Protein AF-A0A529KQ36-F1 (afdb_monomer_lite)

Structure (mmCIF, N/CA/C/O backbone):
data_AF-A0A529KQ36-F1
#
_entry.id   AF-A0A529KQ36-F1
#
loop_
_atom_site.group_PDB
_atom_site.id
_atom_site.type_symbol
_atom_site.label_atom_id
_atom_site.label_alt_id
_atom_site.label_comp_id
_atom_site.label_asym_id
_atom_site.label_entity_id
_atom_site.label_seq_id
_atom_site.pdbx_PDB_ins_code
_atom_site.Cartn_x
_atom_site.Cartn_y
_atom_site.Cartn_z
_atom_site.occupancy
_atom_site.B_iso_or_equiv
_atom_site.auth_seq_id
_atom_site.auth_comp_id
_atom_site.auth_asym_id
_atom_site.auth_atom_id
_atom_site.pdbx_PDB_model_num
ATOM 1 N N . MET A 1 1 ? 6.352 0.566 21.566 1.00 47.75 1 MET A N 1
ATOM 2 C CA . MET A 1 1 ? 6.975 0.172 20.279 1.00 47.75 1 MET A CA 1
ATOM 3 C C . MET A 1 1 ? 5.970 0.429 19.154 1.00 47.75 1 MET A C 1
ATOM 5 O O . MET A 1 1 ? 4.801 0.601 19.476 1.00 47.75 1 MET A O 1
ATOM 9 N N . PRO A 1 2 ? 6.368 0.537 17.871 1.00 70.50 2 PRO A N 1
ATOM 10 C CA . PRO A 1 2 ? 5.400 0.637 16.775 1.00 70.50 2 PRO A CA 1
ATOM 11 C C . PRO A 1 2 ? 4.485 -0.598 16.742 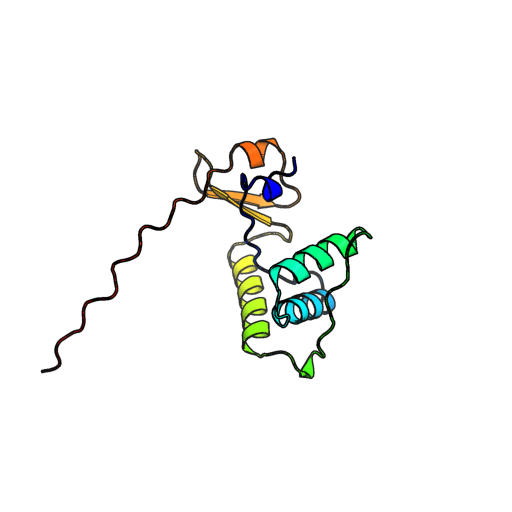1.00 70.50 2 PRO A C 1
ATOM 13 O O . PRO A 1 2 ? 5.006 -1.708 16.723 1.00 70.50 2 PRO A O 1
ATOM 16 N N . ARG A 1 3 ? 3.160 -0.403 16.680 1.00 72.56 3 ARG A N 1
ATOM 17 C CA . ARG A 1 3 ? 2.120 -1.456 16.797 1.00 72.56 3 ARG A CA 1
ATOM 18 C C . ARG A 1 3 ? 2.182 -2.573 15.735 1.00 72.56 3 ARG A C 1
ATOM 20 O O . ARG A 1 3 ? 1.638 -3.653 15.906 1.00 72.56 3 ARG A O 1
ATOM 27 N N . ILE A 1 4 ? 2.861 -2.320 14.616 1.00 77.56 4 ILE A N 1
ATOM 28 C CA . ILE A 1 4 ? 3.128 -3.344 13.590 1.00 77.56 4 ILE A CA 1
ATOM 29 C C . ILE A 1 4 ? 4.259 -4.285 14.042 1.00 77.56 4 ILE A C 1
ATOM 31 O O . ILE A 1 4 ? 4.249 -5.464 13.725 1.00 77.56 4 ILE A O 1
ATOM 35 N N . LYS A 1 5 ? 5.250 -3.784 14.798 1.00 79.12 5 LYS A N 1
ATOM 36 C CA . LYS A 1 5 ? 6.424 -4.574 15.217 1.00 79.12 5 LYS A CA 1
ATOM 37 C C . LYS A 1 5 ? 6.128 -5.541 16.362 1.00 79.12 5 LYS A C 1
ATOM 39 O O . LYS A 1 5 ? 6.861 -6.509 16.520 1.00 79.12 5 LYS A O 1
ATOM 44 N N . ASP A 1 6 ? 5.114 -5.255 17.173 1.00 80.69 6 ASP A N 1
ATOM 45 C CA . ASP A 1 6 ? 4.670 -6.126 18.268 1.00 80.69 6 ASP A CA 1
ATOM 46 C C . ASP A 1 6 ? 3.458 -6.993 17.883 1.00 80.69 6 ASP A C 1
ATOM 48 O O . ASP A 1 6 ? 2.864 -7.632 18.747 1.00 80.69 6 ASP A O 1
ATOM 52 N N . ASN A 1 7 ? 3.113 -7.039 16.587 1.00 78.44 7 ASN A N 1
ATOM 53 C CA . ASN A 1 7 ? 1.978 -7.776 16.025 1.00 78.44 7 ASN A CA 1
ATOM 54 C C . ASN A 1 7 ? 0.611 -7.413 16.633 1.00 78.44 7 ASN A C 1
ATOM 56 O O . ASN A 1 7 ? -0.346 -8.170 16.479 1.00 78.44 7 ASN A O 1
ATOM 60 N N . SER A 1 8 ? 0.479 -6.255 17.290 1.00 81.06 8 SER A N 1
ATOM 61 C CA . SER A 1 8 ? -0.829 -5.773 17.751 1.00 81.06 8 SER A CA 1
ATOM 62 C C . SER A 1 8 ? -1.718 -5.287 16.601 1.00 81.06 8 SER A C 1
ATOM 64 O O . SER A 1 8 ? -2.936 -5.216 16.760 1.00 81.06 8 SER A O 1
ATOM 66 N N . ILE A 1 9 ? -1.131 -4.983 15.436 1.00 82.81 9 ILE A N 1
ATOM 67 C CA . ILE A 1 9 ? -1.838 -4.639 14.199 1.00 82.81 9 ILE A CA 1
ATOM 68 C C . ILE A 1 9 ? -1.227 -5.396 13.016 1.00 82.81 9 ILE A C 1
ATOM 70 O O . ILE A 1 9 ? -0.024 -5.297 12.773 1.00 82.81 9 ILE A O 1
ATOM 74 N N . ASP A 1 10 ? -2.082 -6.064 12.239 1.00 85.81 10 ASP A N 1
ATOM 75 C CA . ASP A 1 10 ? -1.768 -6.559 10.893 1.00 85.81 10 ASP A CA 1
ATOM 76 C C . ASP A 1 10 ? -2.271 -5.550 9.846 1.00 85.81 10 ASP A C 1
ATOM 78 O O . ASP A 1 10 ? -3.434 -5.137 9.880 1.00 85.81 10 ASP A O 1
ATOM 82 N N . LEU A 1 11 ? -1.399 -5.126 8.927 1.00 87.38 11 LEU A N 1
ATOM 83 C CA . LEU A 1 11 ? -1.734 -4.168 7.872 1.00 87.38 11 LEU A CA 1
ATOM 84 C C . LEU A 1 11 ? -1.760 -4.871 6.518 1.00 87.38 11 LEU A C 1
ATOM 86 O O . LEU A 1 11 ? -0.720 -5.207 5.953 1.00 87.38 11 LEU A O 1
ATOM 90 N N . ARG A 1 12 ? -2.956 -4.991 5.945 1.00 91.12 12 ARG A N 1
ATOM 91 C CA . ARG A 1 12 ? -3.153 -5.510 4.589 1.00 91.12 12 ARG A CA 1
ATOM 92 C C . ARG A 1 12 ? -3.360 -4.365 3.619 1.00 91.12 12 ARG A C 1
ATOM 94 O O . ARG A 1 12 ? -4.277 -3.563 3.780 1.00 91.12 12 ARG A O 1
ATOM 101 N N . VAL A 1 13 ? -2.501 -4.288 2.608 1.00 93.00 13 VAL A N 1
ATOM 102 C CA . VAL A 1 13 ? -2.487 -3.167 1.667 1.00 93.00 13 VAL A CA 1
ATOM 103 C C . VAL A 1 13 ? -3.090 -3.583 0.333 1.00 93.00 13 VAL A C 1
ATOM 105 O O . VAL A 1 13 ? -2.652 -4.544 -0.293 1.00 93.00 13 VAL A O 1
ATOM 108 N N . ILE A 1 14 ? -4.065 -2.802 -0.128 1.00 93.31 14 ILE A N 1
ATOM 109 C CA . ILE A 1 14 ? -4.583 -2.859 -1.493 1.00 93.31 14 ILE A CA 1
ATOM 110 C C . ILE A 1 14 ? -4.010 -1.655 -2.237 1.00 93.31 14 ILE A C 1
ATOM 112 O O . ILE A 1 14 ? -4.326 -0.512 -1.914 1.00 93.31 14 ILE A O 1
ATOM 116 N N . LEU A 1 15 ? -3.157 -1.896 -3.234 1.00 95.88 15 LEU A N 1
ATOM 117 C CA . LEU A 1 15 ? -2.587 -0.811 -4.030 1.00 95.88 15 LEU A CA 1
ATOM 118 C C . LEU A 1 15 ? -3.648 -0.227 -4.970 1.00 95.88 15 LEU A C 1
ATOM 120 O O . LEU A 1 15 ? -4.168 -0.918 -5.850 1.00 95.88 15 LEU A O 1
ATOM 124 N N . THR A 1 16 ? -3.935 1.061 -4.793 1.00 95.88 16 THR A N 1
ATOM 125 C CA . THR A 1 16 ? -4.870 1.855 -5.604 1.00 95.88 16 THR A CA 1
ATOM 126 C C . THR A 1 16 ? -4.144 3.078 -6.179 1.00 95.88 16 THR A C 1
ATOM 128 O O . THR A 1 16 ? -4.255 4.180 -5.632 1.00 95.88 16 THR A O 1
ATOM 131 N N . PRO A 1 17 ? -3.354 2.914 -7.255 1.00 95.88 17 PRO A N 1
ATOM 132 C CA . PRO A 1 17 ? -2.532 3.987 -7.813 1.00 95.88 17 PRO A CA 1
ATOM 133 C C . PRO A 1 17 ? -3.383 5.013 -8.578 1.00 95.88 17 PRO A C 1
ATOM 135 O O . PRO A 1 17 ? -3.554 4.933 -9.791 1.00 95.88 17 PRO A O 1
ATOM 138 N N . ILE A 1 18 ? -3.951 5.976 -7.852 1.00 94.75 18 ILE A N 1
ATOM 139 C CA . ILE A 1 18 ? -4.887 6.977 -8.397 1.00 94.75 18 ILE A CA 1
ATOM 140 C C . ILE A 1 18 ? -4.274 8.364 -8.614 1.00 94.75 18 ILE A C 1
ATOM 142 O O . ILE A 1 18 ? -4.931 9.227 -9.188 1.00 94.75 18 ILE A O 1
ATOM 146 N N . LEU A 1 19 ? -3.047 8.590 -8.136 1.00 93.12 19 LEU A N 1
ATOM 147 C CA . LEU A 1 19 ? -2.444 9.926 -8.097 1.00 93.12 19 LEU A CA 1
ATOM 148 C C . LEU A 1 19 ? -1.833 10.351 -9.439 1.00 93.12 19 LEU A C 1
ATOM 150 O O . LEU A 1 19 ? -1.857 11.530 -9.774 1.00 93.12 19 LEU A O 1
ATOM 154 N N . SER A 1 20 ? -1.267 9.412 -10.199 1.00 95.12 20 SER A N 1
ATOM 155 C CA . SER A 1 20 ? -0.620 9.683 -11.488 1.00 95.12 20 SER A CA 1
ATOM 156 C C . SER A 1 20 ? -0.324 8.388 -12.252 1.00 95.12 20 SER A C 1
ATOM 158 O O . SER A 1 20 ? -0.379 7.297 -11.682 1.00 95.12 20 SER A O 1
ATOM 160 N N . ALA A 1 21 ? 0.058 8.505 -13.529 1.00 94.25 21 ALA A N 1
ATOM 161 C CA . ALA A 1 21 ? 0.589 7.379 -14.303 1.00 94.25 21 ALA A CA 1
ATOM 162 C C . ALA A 1 21 ? 1.864 6.799 -13.663 1.00 94.25 21 ALA A C 1
ATOM 164 O O . ALA A 1 21 ? 2.001 5.590 -13.534 1.00 94.25 21 ALA A O 1
ATOM 165 N N . GLN A 1 22 ? 2.743 7.658 -13.140 1.00 94.69 22 GLN A N 1
ATOM 166 C CA . GLN A 1 22 ? 3.939 7.211 -12.425 1.00 94.69 22 GLN A CA 1
ATOM 167 C C . GLN A 1 22 ? 3.596 6.390 -11.170 1.00 94.69 22 GLN A C 1
ATOM 169 O O . GLN A 1 22 ? 4.285 5.421 -10.864 1.00 94.69 22 GLN A O 1
ATOM 174 N N . ALA A 1 23 ? 2.529 6.741 -10.442 1.00 95.44 23 ALA A N 1
ATOM 175 C CA . ALA A 1 23 ? 2.079 5.946 -9.301 1.00 95.44 23 ALA A CA 1
ATOM 176 C C . ALA A 1 23 ? 1.625 4.541 -9.733 1.00 95.44 23 ALA A C 1
ATOM 178 O O . ALA A 1 23 ? 1.837 3.580 -8.994 1.00 95.44 23 ALA A O 1
ATOM 179 N N . PHE A 1 24 ? 1.033 4.418 -10.926 1.00 97.19 24 PHE A N 1
ATOM 180 C CA . PHE A 1 24 ? 0.682 3.126 -11.510 1.00 97.19 24 PHE A CA 1
ATOM 181 C C . PHE A 1 24 ? 1.931 2.308 -11.835 1.00 97.19 24 PHE A C 1
ATOM 183 O O . PHE A 1 24 ? 2.008 1.161 -11.407 1.00 97.19 24 PHE A O 1
ATOM 190 N N . ASP A 1 25 ? 2.929 2.904 -12.488 1.00 97.19 25 ASP A N 1
ATOM 191 C CA . ASP A 1 25 ? 4.177 2.212 -12.835 1.00 97.19 25 ASP A CA 1
ATOM 192 C C . ASP A 1 25 ? 4.953 1.759 -11.594 1.00 97.19 25 ASP A C 1
ATOM 194 O O . ASP A 1 25 ? 5.492 0.653 -11.568 1.00 97.19 25 ASP A O 1
ATOM 198 N N . ILE A 1 26 ? 4.976 2.577 -10.536 1.00 97.25 26 ILE A N 1
ATOM 199 C CA . ILE A 1 26 ? 5.572 2.204 -9.245 1.00 97.25 26 ILE A CA 1
ATOM 200 C C . ILE A 1 26 ? 4.802 1.033 -8.630 1.00 97.25 26 ILE A C 1
ATOM 202 O O . ILE A 1 26 ? 5.415 0.038 -8.252 1.00 97.25 26 ILE A O 1
ATOM 206 N N . ALA A 1 27 ? 3.471 1.119 -8.543 1.00 97.75 27 ALA A N 1
ATOM 207 C CA . ALA A 1 27 ? 2.654 0.047 -7.980 1.00 97.75 27 ALA A CA 1
ATOM 208 C C . ALA A 1 27 ? 2.809 -1.259 -8.772 1.00 97.75 27 ALA A C 1
ATOM 210 O O . ALA A 1 27 ? 2.978 -2.319 -8.175 1.00 97.75 27 ALA A O 1
ATOM 211 N N . ALA A 1 28 ? 2.808 -1.185 -10.103 1.00 97.94 28 ALA A N 1
ATOM 212 C CA . ALA A 1 28 ? 3.059 -2.328 -10.966 1.00 97.94 28 ALA A CA 1
ATOM 213 C C . ALA A 1 28 ? 4.460 -2.891 -10.722 1.00 97.94 28 ALA A C 1
ATOM 215 O O . ALA A 1 28 ? 4.583 -4.088 -10.489 1.00 97.94 28 ALA A O 1
ATOM 216 N N . SER A 1 29 ? 5.494 -2.050 -10.678 1.00 98.06 29 SER A N 1
ATOM 217 C CA . SER A 1 29 ? 6.867 -2.498 -10.429 1.00 98.06 29 SER A CA 1
ATOM 218 C C . SER A 1 29 ? 7.015 -3.204 -9.077 1.00 98.06 29 SER A C 1
ATOM 220 O O . SER A 1 29 ? 7.633 -4.263 -9.024 1.00 98.06 29 SER A O 1
ATOM 222 N N . ILE A 1 30 ? 6.392 -2.697 -8.003 1.00 98.25 30 ILE A N 1
ATOM 223 C CA . ILE A 1 30 ? 6.370 -3.365 -6.685 1.00 98.25 30 ILE A CA 1
ATOM 224 C C . ILE A 1 30 ? 5.766 -4.769 -6.791 1.00 98.25 30 ILE A C 1
ATOM 226 O O . ILE A 1 30 ? 6.323 -5.719 -6.251 1.00 98.25 30 ILE A O 1
ATOM 230 N N . MET A 1 31 ? 4.648 -4.910 -7.508 1.00 97.75 31 MET A N 1
ATOM 231 C CA . MET A 1 31 ? 3.944 -6.188 -7.667 1.00 97.75 31 MET A CA 1
ATOM 232 C C . MET A 1 31 ? 4.700 -7.219 -8.523 1.00 97.75 31 MET A C 1
ATOM 234 O O . MET A 1 31 ? 4.279 -8.371 -8.568 1.00 97.75 31 MET A O 1
ATOM 238 N N . HIS A 1 32 ? 5.785 -6.821 -9.193 1.00 97.25 32 HIS A N 1
ATOM 239 C CA . HIS A 1 32 ? 6.676 -7.712 -9.948 1.00 97.25 32 HIS A CA 1
ATOM 240 C C . HIS A 1 32 ? 7.929 -8.127 -9.165 1.00 97.25 32 HIS A C 1
ATOM 242 O O . HIS A 1 32 ? 8.756 -8.856 -9.704 1.00 97.25 32 HIS A O 1
ATOM 248 N N . GLN A 1 33 ? 8.108 -7.651 -7.931 1.00 97.31 33 GLN A N 1
ATOM 249 C CA . GLN A 1 33 ? 9.247 -8.053 -7.107 1.00 97.31 33 GLN A CA 1
ATOM 250 C C . GLN A 1 33 ? 8.971 -9.383 -6.402 1.00 97.31 33 GLN A C 1
ATOM 252 O O . GLN A 1 33 ? 7.831 -9.668 -6.042 1.00 97.31 33 GLN A O 1
ATOM 257 N N . ASP A 1 34 ? 10.025 -10.155 -6.132 1.00 96.06 34 ASP A N 1
ATOM 258 C CA . ASP A 1 34 ? 9.914 -11.409 -5.373 1.00 96.06 34 ASP A CA 1
ATOM 259 C C . ASP A 1 34 ? 9.456 -11.161 -3.923 1.00 96.06 34 ASP A C 1
ATOM 261 O O . ASP A 1 34 ? 8.622 -11.889 -3.386 1.00 96.06 34 ASP A O 1
ATOM 265 N N . ASP A 1 35 ? 9.965 -10.093 -3.299 1.00 96.44 35 ASP A N 1
ATOM 266 C CA . ASP A 1 35 ? 9.587 -9.656 -1.951 1.00 96.44 35 ASP A CA 1
ATOM 267 C C . ASP A 1 35 ? 8.747 -8.369 -2.013 1.00 96.44 35 ASP A C 1
ATOM 269 O O . ASP A 1 35 ? 9.223 -7.246 -1.794 1.00 96.44 35 ASP A O 1
ATOM 273 N N . ILE A 1 36 ? 7.469 -8.544 -2.359 1.00 95.75 36 ILE A N 1
ATOM 274 C CA . ILE A 1 36 ? 6.478 -7.462 -2.461 1.00 95.75 36 ILE A CA 1
ATOM 275 C C . ILE A 1 36 ? 6.331 -6.697 -1.129 1.00 95.75 36 ILE A C 1
ATOM 277 O O . ILE A 1 36 ? 6.402 -5.462 -1.165 1.00 95.75 36 ILE A O 1
ATOM 281 N N . PRO A 1 37 ? 6.146 -7.350 0.044 1.00 93.31 37 PRO A N 1
ATOM 282 C CA . PRO A 1 37 ? 5.960 -6.635 1.309 1.00 93.31 37 PRO A CA 1
ATOM 283 C C . PRO A 1 37 ? 7.149 -5.746 1.679 1.00 93.31 37 PRO A C 1
ATOM 285 O O . PRO A 1 37 ? 6.955 -4.572 2.012 1.00 93.31 37 PRO A O 1
ATOM 288 N N . THR A 1 38 ? 8.379 -6.262 1.578 1.00 94.44 38 THR A N 1
ATOM 289 C CA . THR A 1 38 ? 9.578 -5.473 1.889 1.00 94.44 38 THR A CA 1
ATOM 290 C C . THR A 1 38 ? 9.759 -4.337 0.889 1.00 94.44 38 THR A C 1
ATOM 292 O O . THR A 1 38 ? 10.031 -3.207 1.295 1.00 94.44 38 THR A O 1
ATOM 295 N N . THR A 1 39 ? 9.538 -4.587 -0.406 1.00 97.06 39 THR A N 1
ATOM 296 C CA . THR A 1 39 ? 9.636 -3.544 -1.441 1.00 97.06 39 THR A CA 1
ATOM 297 C C . THR A 1 39 ? 8.640 -2.413 -1.191 1.00 97.06 39 THR A C 1
ATOM 299 O O . THR A 1 39 ? 9.006 -1.239 -1.258 1.00 97.06 39 THR A O 1
ATOM 302 N N . LEU A 1 40 ? 7.386 -2.737 -0.866 1.00 95.62 40 LEU A N 1
ATOM 303 C CA . LEU A 1 40 ? 6.365 -1.741 -0.550 1.00 95.62 40 LEU A CA 1
ATOM 304 C C . LEU A 1 40 ? 6.752 -0.894 0.669 1.00 95.62 40 LEU A C 1
ATOM 306 O O . LEU A 1 40 ? 6.594 0.332 0.654 1.00 95.62 40 LEU A O 1
ATOM 310 N N . LEU A 1 41 ? 7.261 -1.534 1.723 1.00 93.19 41 LEU A N 1
ATOM 311 C CA . LEU A 1 41 ? 7.698 -0.848 2.934 1.00 93.19 41 LEU A CA 1
ATOM 312 C C . LEU A 1 41 ? 8.866 0.105 2.646 1.00 93.19 41 LEU A C 1
ATOM 314 O O . LEU A 1 41 ? 8.844 1.256 3.088 1.00 93.19 41 LEU A O 1
ATOM 318 N N . GLU A 1 42 ? 9.857 -0.348 1.881 1.00 96.06 42 GLU A N 1
ATOM 319 C CA . GLU A 1 42 ? 11.020 0.458 1.506 1.00 96.06 42 GLU A CA 1
ATOM 320 C C . GLU A 1 42 ? 10.645 1.628 0.592 1.00 96.06 42 GLU A C 1
ATOM 322 O O . GLU A 1 42 ? 11.046 2.758 0.873 1.00 96.06 42 GLU A O 1
ATOM 327 N N . GLN A 1 43 ? 9.784 1.411 -0.407 1.00 95.94 43 GLN A N 1
ATOM 328 C CA . GLN A 1 43 ? 9.237 2.488 -1.239 1.00 95.94 43 GLN A CA 1
ATOM 329 C C . GLN A 1 43 ? 8.457 3.509 -0.400 1.00 95.94 43 GLN A C 1
ATOM 331 O O . GLN A 1 43 ? 8.545 4.714 -0.629 1.00 95.94 43 GLN A O 1
ATOM 336 N N . SER A 1 44 ? 7.686 3.059 0.592 1.00 92.19 44 SER A N 1
ATOM 337 C CA . SER A 1 44 ? 6.945 3.974 1.470 1.00 92.19 44 SER A CA 1
ATOM 338 C C . SER A 1 44 ? 7.899 4.827 2.315 1.00 92.19 44 SER A C 1
ATOM 340 O O . SER A 1 44 ? 7.698 6.031 2.469 1.00 92.19 44 SER A O 1
ATOM 342 N N . ARG A 1 45 ? 8.987 4.227 2.814 1.00 93.81 45 ARG A N 1
ATOM 343 C CA . ARG A 1 45 ? 10.050 4.932 3.548 1.00 93.81 45 ARG A CA 1
ATOM 344 C C . ARG A 1 45 ? 10.885 5.849 2.657 1.00 93.81 45 ARG A C 1
ATOM 346 O O . ARG A 1 45 ? 11.387 6.866 3.137 1.00 93.81 45 ARG A O 1
ATOM 353 N N . SER A 1 46 ? 11.052 5.523 1.375 1.00 94.94 46 SER A N 1
ATOM 354 C CA . SER A 1 46 ? 11.829 6.349 0.446 1.00 94.94 46 SER A CA 1
ATOM 355 C C . SER A 1 46 ? 11.171 7.705 0.203 1.00 94.94 46 SER A C 1
ATOM 357 O O . SER A 1 46 ? 11.874 8.697 0.047 1.00 94.94 46 SER A O 1
ATOM 359 N N . ILE A 1 47 ? 9.835 7.775 0.241 1.00 88.25 47 ILE A N 1
ATOM 360 C CA . ILE A 1 47 ? 9.072 9.031 0.117 1.00 88.25 47 ILE A CA 1
ATOM 361 C C . ILE A 1 47 ? 9.422 10.016 1.246 1.00 88.25 47 ILE A C 1
ATOM 363 O O . ILE A 1 47 ? 9.428 11.223 1.025 1.00 88.25 47 ILE A O 1
ATOM 367 N N . ILE A 1 48 ? 9.769 9.507 2.434 1.00 89.31 48 ILE A N 1
ATOM 368 C CA . ILE A 1 48 ? 10.206 10.307 3.591 1.00 89.31 48 ILE A CA 1
ATOM 369 C C . ILE A 1 48 ? 11.737 10.315 3.773 1.00 89.31 48 ILE A C 1
ATOM 371 O O . ILE A 1 48 ? 12.231 10.667 4.840 1.00 89.31 48 ILE A O 1
ATOM 375 N N . GLY A 1 49 ? 12.495 9.899 2.752 1.00 91.50 49 GLY A N 1
ATOM 376 C CA . GLY A 1 49 ? 13.957 10.005 2.708 1.00 91.50 49 GLY A CA 1
ATOM 377 C C . GLY A 1 49 ? 14.751 8.948 3.486 1.00 91.50 49 GLY A C 1
ATOM 378 O O . GLY A 1 49 ? 15.948 9.133 3.676 1.00 91.50 49 GLY A O 1
ATOM 379 N N . SER A 1 50 ? 14.131 7.851 3.941 1.00 90.44 50 SER A N 1
ATOM 380 C CA . SER A 1 50 ? 14.805 6.829 4.777 1.00 90.44 50 SER A CA 1
ATOM 381 C C . SER A 1 50 ? 14.846 5.411 4.194 1.00 90.44 50 SER A C 1
ATOM 383 O O . SER A 1 50 ? 15.518 4.551 4.756 1.00 90.44 50 SER A O 1
ATOM 385 N N . GLY A 1 51 ? 14.145 5.156 3.087 1.00 92.25 51 GLY A N 1
ATOM 386 C CA . GLY A 1 51 ? 14.094 3.848 2.421 1.00 92.25 51 GLY A CA 1
ATOM 387 C C . GLY A 1 51 ? 14.572 3.887 0.976 1.00 92.25 51 GLY A C 1
ATOM 388 O O . GLY A 1 51 ? 15.062 4.911 0.493 1.00 92.25 51 GLY A O 1
ATOM 389 N N . LYS A 1 52 ? 14.398 2.772 0.265 1.00 95.38 52 LYS A N 1
ATOM 390 C CA . LYS A 1 52 ? 14.789 2.635 -1.146 1.00 95.38 52 LYS A CA 1
ATOM 391 C C . LYS A 1 52 ? 13.582 2.715 -2.084 1.00 95.38 52 LYS A C 1
ATOM 393 O O . LYS A 1 52 ? 12.598 2.020 -1.840 1.00 95.38 52 LYS A O 1
ATOM 398 N N . PRO A 1 53 ? 13.654 3.505 -3.172 1.00 95.12 53 PRO A N 1
ATOM 399 C CA . PRO A 1 53 ? 12.642 3.448 -4.215 1.00 95.12 53 PRO A CA 1
ATOM 400 C C . PRO A 1 53 ? 12.512 2.029 -4.779 1.00 95.12 53 PRO A C 1
ATOM 402 O O . PRO A 1 53 ? 13.510 1.314 -4.893 1.00 95.12 53 PRO A O 1
ATOM 405 N N . ALA A 1 54 ? 11.297 1.642 -5.157 1.00 94.38 54 ALA A N 1
ATOM 406 C CA . ALA A 1 54 ? 11.018 0.357 -5.774 1.00 94.38 54 ALA A CA 1
ATOM 407 C C . ALA A 1 54 ? 11.876 0.176 -7.042 1.00 94.38 54 ALA A C 1
ATOM 409 O O . ALA A 1 54 ? 11.997 1.123 -7.834 1.00 94.38 54 ALA A O 1
ATOM 410 N N . PRO A 1 55 ? 12.456 -1.020 -7.264 1.00 96.00 55 PRO A N 1
ATOM 411 C CA . PRO A 1 55 ? 13.118 -1.340 -8.521 1.00 96.00 55 PRO A CA 1
ATOM 412 C C . PRO A 1 55 ? 12.163 -1.099 -9.686 1.00 96.00 55 PRO A C 1
ATOM 414 O O . PRO A 1 55 ? 11.002 -1.495 -9.627 1.00 96.00 55 PRO A O 1
ATOM 417 N N . LYS A 1 56 ? 12.633 -0.418 -10.731 1.00 94.44 56 LYS A N 1
ATOM 418 C CA . LYS A 1 56 ? 11.799 -0.114 -11.896 1.00 94.44 56 LYS A CA 1
ATOM 419 C C . LYS A 1 56 ? 11.710 -1.332 -12.802 1.00 94.44 56 LYS A C 1
ATOM 421 O O . LYS A 1 56 ? 12.740 -1.885 -13.180 1.00 94.44 56 LYS A O 1
ATOM 426 N N . VAL A 1 57 ? 10.493 -1.677 -13.198 1.00 96.50 57 VAL A N 1
ATOM 427 C CA . VAL A 1 57 ? 10.226 -2.600 -14.302 1.00 96.50 57 VAL A CA 1
ATOM 428 C C . VAL A 1 57 ? 9.776 -1.767 -15.502 1.00 96.50 57 VAL A C 1
ATOM 430 O O . VAL A 1 57 ? 9.052 -0.783 -15.336 1.00 96.50 57 VAL A O 1
ATOM 433 N N . ASP A 1 58 ? 10.257 -2.103 -16.698 1.00 96.12 58 ASP A N 1
ATOM 434 C CA . ASP A 1 58 ? 9.837 -1.417 -17.923 1.00 96.12 58 ASP A CA 1
ATOM 435 C C . ASP A 1 58 ? 8.333 -1.674 -18.139 1.00 96.12 58 ASP A C 1
ATOM 437 O O . ASP A 1 58 ? 7.916 -2.835 -18.109 1.00 96.12 58 ASP A O 1
ATOM 441 N N . PRO A 1 59 ? 7.497 -0.640 -18.353 1.00 95.12 59 PRO A N 1
ATOM 442 C CA . PRO A 1 59 ? 6.061 -0.824 -18.547 1.00 95.12 59 PRO A CA 1
ATOM 443 C C . PRO A 1 59 ? 5.682 -1.804 -19.661 1.00 95.12 59 PRO A C 1
ATOM 445 O O . PRO A 1 59 ? 4.607 -2.403 -19.602 1.00 95.12 59 PRO A O 1
ATOM 448 N N . LYS A 1 60 ? 6.549 -2.001 -20.665 1.00 96.62 60 LYS A N 1
ATOM 449 C CA . LYS A 1 60 ? 6.326 -2.993 -21.731 1.00 96.62 60 LYS A CA 1
ATOM 450 C C . LYS A 1 60 ? 6.363 -4.443 -21.224 1.00 96.62 60 LYS A C 1
ATOM 452 O O . LYS A 1 60 ? 5.791 -5.318 -21.866 1.00 96.62 60 LYS A O 1
ATOM 457 N N . ASP A 1 61 ? 7.021 -4.674 -20.089 1.00 97.44 61 ASP A N 1
ATOM 458 C CA . ASP A 1 61 ? 7.256 -5.987 -19.487 1.00 97.44 61 ASP A CA 1
ATOM 459 C C . ASP A 1 61 ? 6.271 -6.281 -18.338 1.00 97.44 61 ASP A C 1
ATOM 461 O O . ASP A 1 61 ? 6.385 -7.302 -17.660 1.00 97.44 61 ASP A O 1
ATOM 465 N N . PHE A 1 62 ? 5.283 -5.409 -18.099 1.00 97.81 62 PHE A N 1
ATOM 466 C CA . PHE A 1 62 ? 4.273 -5.644 -17.069 1.00 97.81 62 PHE A CA 1
ATOM 467 C C . PHE A 1 62 ? 3.356 -6.827 -17.415 1.00 97.81 62 PHE A C 1
ATOM 469 O O . PHE A 1 62 ? 2.687 -6.846 -18.451 1.00 97.81 62 PHE A O 1
ATOM 476 N N . ASP A 1 63 ? 3.213 -7.769 -16.479 1.00 97.69 63 ASP A N 1
ATOM 477 C CA . ASP A 1 63 ? 2.204 -8.824 -16.532 1.00 97.69 63 ASP A CA 1
ATOM 478 C C . ASP A 1 63 ? 0.800 -8.195 -16.548 1.00 97.69 63 ASP A C 1
ATOM 480 O O . ASP A 1 63 ? 0.395 -7.414 -15.672 1.00 97.69 63 ASP A O 1
ATOM 484 N N . LYS A 1 64 ? 0.009 -8.578 -17.553 1.00 97.31 64 LYS A N 1
ATOM 485 C CA . LYS A 1 64 ? -1.373 -8.129 -17.722 1.00 97.31 64 LYS A CA 1
ATOM 486 C C . LYS A 1 64 ? -2.243 -8.414 -16.490 1.00 97.31 64 LYS A C 1
ATOM 488 O O . LYS A 1 64 ? -3.128 -7.630 -16.160 1.00 97.31 64 LYS A O 1
ATOM 493 N N . ARG A 1 65 ? -2.004 -9.513 -15.773 1.00 97.56 65 ARG A N 1
ATOM 494 C CA . ARG A 1 65 ? -2.759 -9.874 -14.561 1.00 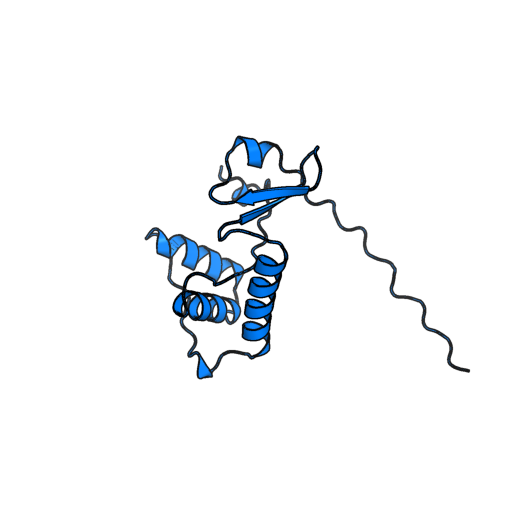97.56 65 ARG A CA 1
ATOM 495 C C . ARG A 1 65 ? -2.519 -8.880 -13.430 1.00 97.56 65 ARG A C 1
ATOM 497 O O . ARG A 1 65 ? -3.461 -8.571 -12.697 1.00 97.56 65 ARG A O 1
ATOM 504 N N . VAL A 1 66 ? -1.293 -8.366 -13.314 1.00 97.38 66 VAL A N 1
ATOM 505 C CA . VAL A 1 66 ? -0.929 -7.330 -12.339 1.00 97.38 66 VAL A CA 1
ATOM 506 C C . VAL A 1 66 ? -1.632 -6.024 -12.691 1.00 97.38 66 VAL A C 1
ATOM 508 O O . VAL A 1 66 ? -2.327 -5.454 -11.850 1.00 97.38 66 VAL A O 1
ATOM 511 N N . THR A 1 67 ? -1.523 -5.580 -13.943 1.00 97.44 67 THR A N 1
ATOM 512 C CA . THR A 1 67 ? -2.132 -4.318 -14.392 1.00 97.44 67 THR A CA 1
ATOM 513 C C . THR A 1 67 ? -3.662 -4.351 -14.313 1.00 97.44 67 THR A C 1
ATOM 515 O O . THR A 1 67 ? -4.273 -3.403 -13.812 1.00 97.44 67 THR A O 1
ATOM 518 N N . ASP A 1 68 ? -4.293 -5.468 -14.686 1.00 98.00 68 ASP A N 1
ATOM 519 C CA . ASP A 1 68 ? -5.730 -5.688 -14.500 1.00 98.00 68 ASP A CA 1
ATOM 520 C C . ASP A 1 68 ? -6.114 -5.710 -13.012 1.00 98.00 68 ASP A C 1
ATOM 522 O O . ASP A 1 68 ? -7.162 -5.183 -12.638 1.00 98.00 68 ASP A O 1
ATOM 526 N N . GLY A 1 69 ? -5.280 -6.294 -12.145 1.00 97.81 69 GLY A N 1
ATOM 527 C CA . GLY A 1 69 ? -5.476 -6.297 -10.693 1.00 97.81 69 GLY A CA 1
ATOM 528 C C . GLY A 1 69 ? -5.481 -4.892 -10.097 1.00 97.81 69 GLY A C 1
ATOM 529 O O . GLY A 1 69 ? -6.427 -4.519 -9.404 1.00 97.81 69 GLY A O 1
ATOM 530 N N . LEU A 1 70 ? -4.485 -4.076 -10.442 1.00 98.00 70 LEU A N 1
ATOM 531 C CA . LEU A 1 70 ? -4.413 -2.674 -10.021 1.00 98.00 70 LEU A CA 1
ATOM 532 C C . LEU A 1 70 ? -5.615 -1.872 -10.530 1.00 98.00 70 LEU A C 1
ATOM 534 O O . LEU A 1 70 ? -6.216 -1.100 -9.781 1.00 98.00 70 LEU A O 1
ATOM 538 N N . ARG A 1 71 ? -6.029 -2.100 -11.783 1.00 97.19 71 ARG A N 1
ATOM 539 C CA . ARG A 1 71 ? -7.238 -1.483 -12.338 1.00 97.19 71 ARG A CA 1
ATOM 540 C C . ARG A 1 71 ? -8.487 -1.886 -11.557 1.00 97.19 71 ARG A C 1
ATOM 542 O O . ARG A 1 71 ? -9.298 -1.017 -11.239 1.00 97.19 71 ARG A O 1
ATOM 549 N N . ARG A 1 72 ? -8.650 -3.173 -11.227 1.00 97.88 72 ARG A N 1
ATOM 550 C CA . ARG A 1 72 ? -9.778 -3.659 -10.414 1.00 97.88 72 ARG A CA 1
ATOM 551 C C . ARG A 1 72 ? -9.810 -2.992 -9.043 1.00 97.88 72 ARG A C 1
ATOM 553 O O . ARG A 1 72 ? -10.885 -2.575 -8.630 1.00 97.88 72 ARG A O 1
ATOM 560 N N . ASN A 1 73 ? -8.666 -2.813 -8.388 1.00 96.44 73 ASN A N 1
ATOM 561 C CA . ASN A 1 73 ? -8.597 -2.126 -7.095 1.00 96.44 73 ASN A CA 1
ATOM 562 C C . ASN A 1 73 ? -9.091 -0.675 -7.193 1.00 96.44 73 ASN A C 1
ATOM 564 O O . ASN A 1 73 ? -9.891 -0.232 -6.372 1.00 96.44 73 ASN A O 1
ATOM 568 N N . VAL A 1 74 ? -8.664 0.061 -8.227 1.00 95.94 74 VAL A N 1
ATOM 569 C CA . VAL A 1 74 ? -9.117 1.444 -8.464 1.00 95.94 74 VAL A CA 1
ATOM 570 C C . VAL A 1 74 ? -10.617 1.500 -8.757 1.00 95.94 74 VAL A C 1
ATOM 572 O O . VAL A 1 74 ? -11.315 2.371 -8.238 1.00 95.94 74 VAL A O 1
ATOM 575 N N . LEU A 1 75 ? -11.130 0.579 -9.576 1.00 96.31 75 LEU A N 1
ATOM 576 C CA . LEU A 1 75 ? -12.560 0.502 -9.876 1.00 96.31 75 LEU A CA 1
ATOM 577 C C . LEU A 1 75 ? -13.380 0.161 -8.631 1.00 96.31 75 LEU A C 1
ATOM 579 O O . LEU A 1 75 ? -14.396 0.804 -8.390 1.00 96.31 75 LEU A O 1
ATOM 583 N N . TRP A 1 76 ? -12.914 -0.790 -7.822 1.00 95.25 76 TRP A N 1
ATOM 584 C CA . TRP A 1 76 ? -13.535 -1.143 -6.551 1.00 95.25 76 TRP A CA 1
ATOM 585 C C . TRP A 1 76 ? -13.581 0.067 -5.610 1.00 95.25 76 TRP A C 1
ATOM 587 O O . TRP A 1 76 ? -14.647 0.398 -5.099 1.00 95.25 76 TRP A O 1
ATOM 597 N N . MET A 1 77 ? -12.469 0.792 -5.454 1.00 94.25 77 MET A N 1
ATOM 598 C CA . MET A 1 77 ? -12.399 1.995 -4.618 1.00 94.25 77 MET A CA 1
ATOM 599 C C . MET A 1 77 ? -13.432 3.048 -5.054 1.00 94.25 77 MET A C 1
ATOM 601 O O . MET A 1 77 ? -14.175 3.572 -4.226 1.00 94.25 77 MET A O 1
ATOM 605 N N . ARG A 1 78 ? -13.518 3.321 -6.364 1.00 92.69 78 ARG A N 1
ATOM 606 C CA . ARG A 1 78 ? -14.474 4.285 -6.937 1.00 92.69 78 ARG A CA 1
ATOM 607 C C . ARG A 1 78 ? -15.924 3.839 -6.767 1.00 92.69 78 ARG A C 1
ATOM 609 O O . ARG A 1 78 ? -16.760 4.651 -6.390 1.00 92.69 78 ARG A O 1
ATOM 616 N N . ALA A 1 79 ? -16.215 2.563 -7.018 1.00 95.69 79 ALA A N 1
ATOM 617 C CA . ALA A 1 79 ? -17.558 2.004 -6.874 1.00 95.69 79 ALA A CA 1
ATOM 618 C C . ALA A 1 79 ? -18.067 2.059 -5.423 1.00 95.69 79 ALA A C 1
ATOM 620 O O . ALA A 1 79 ? -19.268 2.162 -5.204 1.00 95.69 79 ALA A O 1
ATOM 621 N N . ASN A 1 80 ? -17.156 2.033 -4.446 1.00 92.88 80 ASN A N 1
ATOM 622 C CA . ASN A 1 80 ? -17.473 2.128 -3.020 1.00 92.88 80 ASN A CA 1
ATOM 623 C C . ASN A 1 80 ? -17.407 3.564 -2.469 1.00 92.88 80 ASN A C 1
ATOM 625 O O . ASN A 1 80 ? -17.496 3.757 -1.260 1.00 92.88 80 ASN A O 1
ATOM 629 N N . GLY A 1 81 ? -17.245 4.580 -3.325 1.00 91.25 81 GLY A N 1
ATOM 630 C CA . GLY A 1 81 ? -17.295 5.986 -2.914 1.00 91.25 81 GLY A CA 1
ATOM 631 C C . GLY A 1 81 ? -16.129 6.449 -2.034 1.00 91.25 81 GLY A C 1
ATOM 632 O O . GLY A 1 81 ? -16.244 7.484 -1.379 1.00 91.25 81 GLY A O 1
ATOM 633 N N . ALA A 1 82 ? -15.008 5.719 -2.000 1.00 91.19 82 ALA A N 1
ATOM 634 C CA . ALA A 1 82 ? -13.842 6.155 -1.239 1.00 91.19 82 ALA A CA 1
ATOM 635 C C . ALA A 1 82 ? -13.230 7.423 -1.886 1.00 91.19 82 ALA A C 1
ATOM 637 O O . ALA A 1 82 ? -12.934 7.418 -3.086 1.00 91.19 82 ALA A O 1
ATOM 638 N N . PRO A 1 83 ? -13.026 8.512 -1.118 1.00 89.81 83 PRO A N 1
ATOM 639 C CA . PRO A 1 83 ? -12.699 9.835 -1.653 1.00 89.81 83 PRO A CA 1
ATOM 640 C C . PRO A 1 83 ? -11.242 9.975 -2.118 1.00 89.81 83 PRO A C 1
ATOM 642 O O . PRO A 1 83 ? -10.919 10.911 -2.846 1.00 89.81 83 PRO A O 1
ATOM 645 N N . GLY A 1 84 ? -10.350 9.065 -1.719 1.00 92.81 84 GLY A N 1
ATOM 646 C CA . GLY A 1 84 ? -8.940 9.095 -2.096 1.00 92.81 84 GLY A CA 1
ATOM 647 C C . GLY A 1 84 ? -8.096 8.109 -1.294 1.00 92.81 84 GLY A C 1
ATOM 648 O O . GLY A 1 84 ? -8.630 7.220 -0.635 1.00 92.81 84 GLY A O 1
ATOM 649 N N . VAL A 1 85 ? -6.774 8.306 -1.317 1.00 93.44 85 VAL A N 1
ATOM 650 C CA . VAL A 1 85 ? -5.789 7.510 -0.563 1.00 93.44 85 VAL A CA 1
ATOM 651 C C . VAL A 1 85 ? -4.958 8.388 0.394 1.00 93.44 85 VAL A C 1
ATOM 653 O O . VAL A 1 85 ? -4.704 9.545 0.056 1.00 93.44 85 VAL A O 1
ATOM 656 N N . PRO A 1 86 ? -4.488 7.856 1.541 1.00 92.94 86 PRO A N 1
ATOM 657 C CA . PRO A 1 86 ? -4.844 6.548 2.086 1.00 92.94 86 PRO A CA 1
ATOM 658 C C . PRO A 1 86 ? -6.272 6.543 2.655 1.00 92.94 86 PRO A C 1
ATOM 660 O O . PRO A 1 86 ? -6.768 7.550 3.161 1.00 92.94 86 PRO A O 1
ATOM 663 N N . PHE A 1 87 ? -6.922 5.387 2.578 1.00 92.75 87 PHE A N 1
ATOM 664 C CA . PHE A 1 87 ? -8.136 5.080 3.326 1.00 92.75 87 PHE A CA 1
ATOM 665 C C . PHE A 1 87 ? -7.942 3.746 4.048 1.00 92.75 87 PHE A C 1
ATOM 667 O O . PHE A 1 87 ? -7.096 2.937 3.661 1.00 92.75 87 PHE A O 1
ATOM 674 N N . TYR A 1 88 ? -8.729 3.522 5.092 1.00 93.38 88 TYR A N 1
ATOM 675 C CA . TYR A 1 88 ? -8.611 2.373 5.975 1.00 93.38 88 TYR A CA 1
ATOM 676 C C . TYR A 1 88 ? -9.976 1.747 6.204 1.00 93.38 88 TYR A C 1
ATOM 678 O O . TYR A 1 88 ? -10.973 2.444 6.402 1.00 93.38 88 TYR A O 1
ATOM 686 N N . LEU A 1 89 ? -9.986 0.420 6.210 1.00 92.25 89 LEU A N 1
ATOM 687 C CA . LEU A 1 89 ? -11.123 -0.404 6.585 1.00 92.25 89 LEU A CA 1
ATOM 688 C C . LEU A 1 89 ? -10.692 -1.252 7.767 1.00 92.25 89 LEU A C 1
ATOM 690 O O . LEU A 1 89 ? -9.651 -1.904 7.713 1.00 92.25 89 LEU A O 1
ATOM 694 N N . TYR A 1 90 ? -11.478 -1.234 8.831 1.00 92.56 90 TYR A N 1
ATOM 695 C CA . TYR A 1 90 ? -11.201 -2.024 10.023 1.00 92.56 90 TYR A CA 1
ATOM 696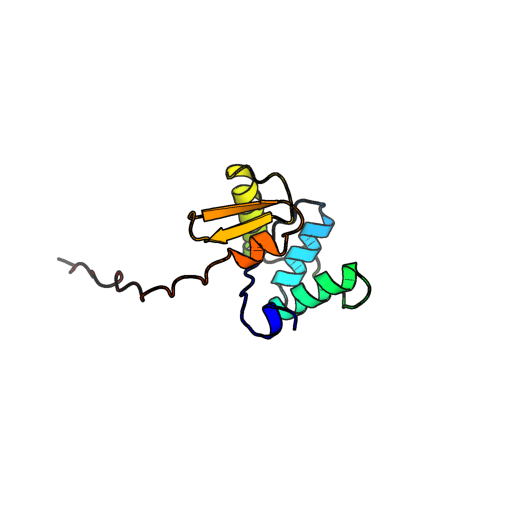 C C . TYR A 1 90 ? -12.509 -2.353 10.738 1.00 92.56 90 TYR A C 1
ATOM 698 O O . TYR A 1 90 ? -13.557 -1.789 10.429 1.00 92.56 90 TYR A O 1
ATOM 706 N N . ARG A 1 91 ? -12.478 -3.301 11.673 1.00 91.88 91 ARG A N 1
ATOM 707 C CA . ARG A 1 91 ? -13.632 -3.600 12.529 1.00 91.88 91 ARG A CA 1
ATOM 708 C C . ARG A 1 91 ? -13.434 -2.938 13.879 1.00 91.88 91 ARG A C 1
ATOM 710 O O . ARG A 1 91 ? -12.320 -2.936 14.390 1.00 91.88 91 ARG A O 1
ATOM 717 N N . SER A 1 92 ? -14.510 -2.434 14.459 1.00 92.44 92 SER A N 1
ATOM 718 C CA . SER A 1 92 ? -14.579 -2.077 15.872 1.00 92.44 92 SER A CA 1
ATOM 719 C C . SER A 1 92 ? -15.759 -2.780 16.540 1.00 92.44 92 SER A C 1
ATOM 721 O O . SER A 1 92 ? -16.504 -3.528 15.901 1.00 92.44 92 SER A O 1
ATOM 723 N N . ASP A 1 93 ? -15.953 -2.512 17.828 1.00 91.44 93 ASP A N 1
ATOM 724 C CA . ASP A 1 93 ? -17.155 -2.878 18.586 1.00 91.44 93 ASP A CA 1
ATOM 725 C C . ASP A 1 93 ? -18.463 -2.357 17.953 1.00 91.44 93 ASP A C 1
ATOM 727 O O . ASP A 1 93 ? -19.526 -2.943 18.143 1.00 91.44 93 ASP A O 1
ATOM 731 N N . LYS A 1 94 ? -18.381 -1.297 17.141 1.00 91.06 94 LYS A N 1
ATOM 732 C CA . LYS A 1 94 ? -19.491 -0.711 16.372 1.00 91.06 94 LYS A CA 1
ATOM 733 C C . LYS A 1 94 ? -19.661 -1.316 14.973 1.00 91.06 94 LYS A C 1
ATOM 735 O O . LYS A 1 94 ? -20.453 -0.811 14.182 1.00 91.06 94 LYS A O 1
ATOM 740 N N . GLY A 1 95 ? -18.922 -2.374 14.642 1.00 92.00 95 GLY A N 1
ATOM 741 C CA . GLY A 1 95 ? -18.953 -3.022 13.332 1.00 92.00 95 GLY A CA 1
ATOM 742 C C . GLY A 1 95 ? -17.899 -2.479 12.366 1.00 92.00 95 GLY A C 1
ATOM 743 O O . GLY A 1 95 ? -16.838 -2.014 12.783 1.00 92.00 95 GLY A O 1
ATOM 744 N N . ALA A 1 96 ? -18.161 -2.577 11.061 1.00 91.94 96 ALA A N 1
ATOM 745 C CA . ALA A 1 96 ? -17.224 -2.132 10.031 1.00 91.94 96 ALA A CA 1
ATOM 746 C C . ALA A 1 96 ? -17.040 -0.608 10.067 1.00 91.94 96 ALA A C 1
ATOM 748 O O . ALA A 1 96 ? -18.010 0.146 10.068 1.00 91.94 96 ALA A O 1
ATOM 749 N N . GLN A 1 97 ? -15.786 -0.174 10.080 1.00 93.38 97 GLN A N 1
ATOM 750 C CA . GLN A 1 97 ? -15.385 1.223 10.118 1.00 93.38 97 GLN A CA 1
ATOM 751 C C . GLN A 1 97 ? -14.666 1.603 8.827 1.00 93.38 97 GLN A C 1
ATOM 753 O O . GLN A 1 97 ? -13.951 0.798 8.224 1.00 93.38 97 GLN A O 1
ATOM 758 N N . PHE A 1 98 ? -14.831 2.867 8.451 1.00 92.62 98 PHE A N 1
ATOM 759 C CA . PHE A 1 98 ? -14.121 3.513 7.360 1.00 92.62 98 PHE A CA 1
ATOM 760 C C . PHE A 1 98 ? -13.420 4.763 7.894 1.00 92.62 98 PHE A C 1
ATOM 762 O O . PHE A 1 98 ? -14.021 5.549 8.629 1.00 92.62 98 PHE A O 1
ATOM 769 N N . ALA A 1 99 ? -12.168 4.971 7.499 1.00 92.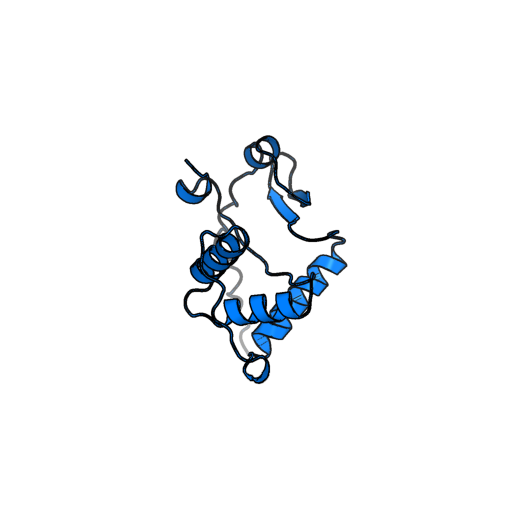56 99 ALA A N 1
ATOM 770 C CA . ALA A 1 99 ? -11.442 6.208 7.759 1.00 92.56 99 ALA A CA 1
ATOM 771 C C . ALA A 1 99 ? -10.677 6.656 6.511 1.00 92.56 99 ALA A C 1
ATOM 773 O O . ALA A 1 99 ? -10.158 5.831 5.762 1.00 92.56 99 ALA A O 1
ATOM 774 N N . PHE A 1 100 ? -10.582 7.967 6.306 1.00 92.31 100 PHE A N 1
ATOM 775 C CA . PHE A 1 100 ? -9.848 8.578 5.200 1.00 92.31 100 PHE A CA 1
ATOM 776 C C . PHE A 1 100 ? -8.812 9.570 5.733 1.00 92.31 100 PHE A C 1
ATOM 778 O O . PHE A 1 100 ? -9.079 10.281 6.702 1.00 92.31 100 PHE A O 1
ATOM 785 N N . GLY A 1 101 ? -7.643 9.625 5.091 1.00 89.62 101 GLY A N 1
ATOM 786 C CA . GLY A 1 101 ? -6.499 10.389 5.583 1.00 89.62 101 GLY A CA 1
ATOM 787 C C . GLY A 1 101 ? -5.793 9.659 6.725 1.00 89.62 101 GLY A C 1
ATOM 788 O O . GLY A 1 101 ? -5.833 8.437 6.797 1.00 89.62 101 GLY A O 1
ATOM 789 N N . SER A 1 102 ? -5.121 10.385 7.613 1.00 87.75 102 SER A N 1
ATOM 790 C CA . SER A 1 102 ? -4.368 9.773 8.715 1.00 87.75 102 SER A CA 1
ATOM 791 C C . SER A 1 102 ? -5.285 9.148 9.771 1.00 87.75 102 SER A C 1
ATOM 793 O O . SER A 1 102 ? -6.213 9.797 10.252 1.00 87.75 102 SER A O 1
ATOM 795 N N . LEU A 1 103 ? -4.981 7.917 10.195 1.00 88.00 103 LEU A N 1
ATOM 796 C CA . LEU A 1 103 ? -5.614 7.315 11.371 1.00 88.00 103 LEU A CA 1
ATOM 797 C C . LEU A 1 103 ? -5.125 7.982 12.661 1.00 88.00 103 LEU A C 1
ATOM 799 O O . LEU A 1 103 ? -3.929 8.193 12.855 1.00 88.00 103 LEU A O 1
ATOM 803 N N . THR A 1 104 ? -6.060 8.256 13.566 1.00 88.81 104 THR A N 1
ATOM 804 C CA . THR A 1 104 ? -5.768 8.717 14.929 1.00 88.81 104 THR A CA 1
ATOM 805 C C . THR A 1 104 ? -5.505 7.543 15.873 1.00 88.81 104 THR A C 1
ATOM 807 O O . THR A 1 104 ? -6.011 6.436 15.671 1.00 88.81 104 THR A O 1
ATOM 810 N N . ASP A 1 105 ? -4.778 7.788 16.967 1.00 87.25 105 ASP A N 1
ATOM 811 C CA . ASP A 1 105 ? -4.568 6.776 18.011 1.00 87.25 105 ASP A CA 1
ATOM 812 C C . ASP A 1 105 ? -5.881 6.269 18.618 1.00 87.25 105 ASP A C 1
ATOM 814 O O . ASP A 1 105 ? -5.989 5.083 18.934 1.00 87.25 105 ASP A O 1
ATOM 818 N N . ALA A 1 106 ? -6.884 7.146 18.738 1.00 87.50 106 ALA A N 1
ATOM 819 C CA . ALA A 1 106 ? -8.213 6.792 19.226 1.00 87.50 106 ALA A CA 1
ATOM 820 C C . ALA A 1 106 ? -8.924 5.811 18.281 1.00 87.50 106 ALA A C 1
ATOM 822 O O . ALA A 1 106 ? -9.484 4.820 18.738 1.00 87.50 106 ALA A O 1
ATOM 823 N N . GLN A 1 107 ? -8.851 6.029 16.964 1.00 88.75 107 GLN A N 1
ATOM 824 C CA . GLN A 1 107 ? -9.402 5.092 15.979 1.00 88.75 107 GLN A CA 1
ATOM 825 C C . GLN A 1 107 ? -8.682 3.743 16.027 1.00 88.75 107 GLN A C 1
ATOM 827 O O . GLN A 1 107 ? -9.336 2.703 16.082 1.00 88.75 107 GLN A O 1
ATOM 832 N N . LEU A 1 108 ? -7.347 3.755 16.087 1.00 86.06 108 LEU A N 1
ATOM 833 C CA . LEU A 1 108 ? -6.545 2.535 16.189 1.00 86.06 108 LEU A CA 1
ATOM 834 C C . LEU A 1 108 ? -6.831 1.754 17.478 1.00 86.06 108 LEU A C 1
ATOM 836 O O . LEU A 1 108 ? -6.792 0.531 17.463 1.00 86.06 108 LEU A O 1
ATOM 840 N N . ALA A 1 109 ? -7.120 2.434 18.591 1.00 86.94 109 ALA A N 1
ATOM 841 C CA . ALA A 1 109 ? -7.461 1.788 19.861 1.00 86.94 109 ALA A CA 1
ATOM 842 C C . ALA A 1 109 ? -8.809 1.043 19.823 1.00 86.94 109 ALA A C 1
ATOM 844 O O . ALA A 1 109 ? -9.020 0.135 20.619 1.00 86.94 109 ALA A O 1
ATOM 845 N N . THR A 1 110 ? -9.707 1.405 18.901 1.00 88.12 110 THR A N 1
ATOM 846 C CA . THR A 1 110 ? -10.993 0.708 18.704 1.00 88.12 110 THR A CA 1
ATOM 847 C C . THR A 1 110 ? -10.915 -0.451 17.715 1.00 88.12 110 THR A C 1
ATOM 849 O O . THR A 1 110 ? -11.899 -1.173 17.552 1.00 88.12 110 THR A O 1
ATOM 852 N N . ALA A 1 111 ? -9.783 -0.619 17.025 1.00 87.62 111 ALA A N 1
ATOM 853 C CA . ALA A 1 111 ? -9.627 -1.661 16.027 1.00 87.62 111 ALA A CA 1
ATOM 854 C C . ALA A 1 111 ? -9.580 -3.038 16.700 1.00 87.62 111 ALA A C 1
ATOM 856 O O . ALA A 1 111 ? -8.752 -3.297 17.573 1.00 87.62 111 ALA A O 1
ATOM 857 N N . LEU A 1 112 ? -10.481 -3.920 16.284 1.00 85.62 112 LEU A N 1
ATOM 858 C CA . LEU A 1 112 ? -10.519 -5.305 16.726 1.00 85.62 112 LEU A CA 1
ATOM 859 C C . LEU A 1 112 ? -9.619 -6.172 15.837 1.00 85.62 112 LEU A C 1
ATOM 861 O O . LEU A 1 112 ? -9.488 -5.885 14.641 1.00 85.62 112 LEU A O 1
ATOM 865 N N . PRO A 1 113 ? -9.053 -7.265 16.384 1.00 78.94 113 PRO A N 1
ATOM 866 C CA . PRO A 1 113 ? -8.370 -8.269 15.581 1.00 78.94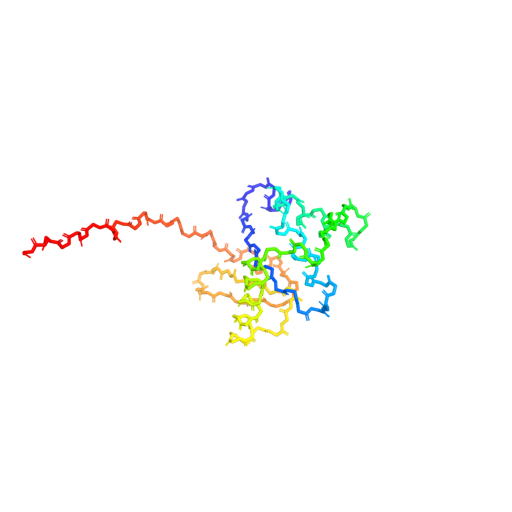 113 PRO A CA 1
ATOM 867 C C . PRO A 1 113 ? -9.289 -8.796 14.480 1.00 78.94 113 PRO A C 1
ATOM 869 O O . PRO A 1 113 ? -10.509 -8.895 14.665 1.00 78.94 113 PRO A O 1
ATOM 872 N N . GLU A 1 114 ? -8.718 -9.189 13.341 1.00 68.69 114 GLU A N 1
ATOM 873 C CA . GLU A 1 114 ? -9.499 -9.968 12.390 1.00 68.69 114 GLU A CA 1
ATOM 874 C C . GLU A 1 114 ? -9.955 -11.274 13.057 1.00 68.69 114 GLU A C 1
ATOM 876 O O . GLU A 1 114 ? -9.126 -11.991 13.626 1.00 68.69 114 GLU A O 1
ATOM 881 N N . PRO A 1 115 ? -11.253 -11.622 12.996 1.00 63.84 115 PRO A N 1
ATOM 882 C CA . PRO A 1 115 ? -11.677 -12.941 13.424 1.00 63.84 115 PRO A CA 1
ATOM 883 C C . PRO A 1 115 ? -10.974 -13.976 12.551 1.00 63.84 115 PRO A C 1
ATOM 885 O O . PRO A 1 115 ? -11.024 -13.888 11.322 1.00 63.84 115 PRO A O 1
ATOM 888 N N . GLN A 1 116 ? -10.316 -14.948 13.188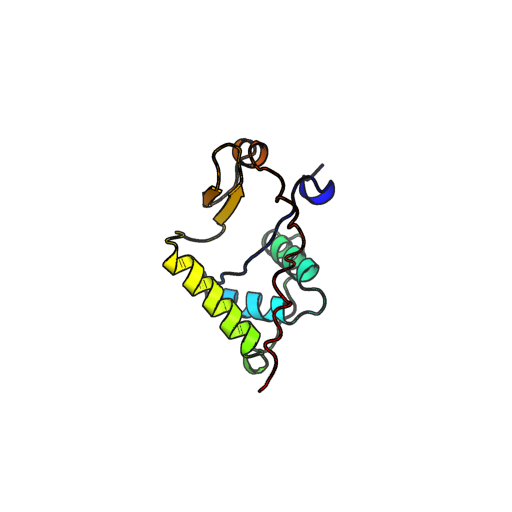 1.00 54.78 116 GLN A N 1
ATOM 889 C CA . GLN A 1 116 ? -9.727 -16.075 12.475 1.00 54.78 116 GLN A CA 1
ATOM 890 C C . GLN A 1 116 ? -10.814 -16.722 11.618 1.00 54.78 116 GLN A C 1
ATOM 892 O O . GLN A 1 116 ? -11.862 -17.121 12.129 1.00 54.78 116 GLN A O 1
ATOM 897 N N . ALA A 1 117 ? -10.579 -16.801 10.309 1.00 53.22 117 ALA A N 1
ATOM 898 C CA . ALA A 1 117 ? -11.455 -17.550 9.431 1.00 53.22 117 ALA A CA 1
ATOM 899 C C . ALA A 1 117 ? -11.476 -19.007 9.916 1.00 53.22 117 ALA A C 1
ATOM 901 O O . ALA A 1 117 ? -10.454 -19.693 9.879 1.00 53.22 117 ALA A O 1
ATOM 902 N N . THR A 1 118 ? -12.629 -19.489 10.379 1.00 43.84 118 THR A N 1
ATOM 903 C CA . THR A 1 118 ? -12.873 -20.930 10.457 1.00 43.84 118 THR A CA 1
ATOM 904 C C . THR A 1 118 ? -12.691 -21.498 9.048 1.00 43.84 118 THR A C 1
ATOM 906 O O . THR A 1 118 ? -13.266 -20.929 8.115 1.00 43.84 118 THR A O 1
ATOM 909 N N . PRO A 1 119 ? -11.904 -22.571 8.850 1.00 42.44 119 PRO A N 1
ATOM 910 C CA . PRO A 1 119 ? -11.728 -23.167 7.532 1.00 42.44 119 PRO A CA 1
ATOM 911 C C . PRO A 1 119 ? -13.095 -23.473 6.908 1.00 42.44 119 PRO A C 1
ATOM 913 O O . PRO A 1 119 ? -13.890 -24.212 7.487 1.00 42.44 119 PRO A O 1
ATOM 916 N N . ASN A 1 120 ? -13.381 -22.889 5.743 1.00 45.66 120 ASN A N 1
ATOM 917 C CA . ASN A 1 120 ? -14.585 -23.200 4.979 1.00 45.66 120 ASN A CA 1
ATOM 918 C C . ASN A 1 120 ? -14.540 -24.678 4.559 1.00 45.66 120 ASN A C 1
ATOM 920 O O . ASN A 1 120 ? -13.817 -25.039 3.637 1.00 45.66 120 ASN A O 1
ATOM 924 N N . THR A 1 121 ? -15.358 -25.527 5.178 1.00 44.38 121 THR A N 1
ATOM 925 C CA . THR A 1 121 ? -15.643 -26.906 4.736 1.00 44.38 121 THR A CA 1
ATOM 926 C C . THR A 1 121 ? -16.602 -26.973 3.538 1.00 44.38 121 THR A C 1
ATOM 928 O O . THR A 1 121 ? -17.098 -28.041 3.190 1.00 44.38 121 THR A O 1
ATOM 931 N N . ALA A 1 122 ? -16.851 -25.858 2.849 1.00 43.94 122 ALA A N 1
ATOM 932 C CA . ALA A 1 122 ? -17.712 -25.802 1.670 1.00 43.94 122 ALA A CA 1
ATOM 933 C C . ALA A 1 122 ? -16.925 -26.065 0.371 1.00 43.94 122 ALA A C 1
ATOM 935 O O . ALA A 1 122 ? -16.835 -25.206 -0.501 1.00 43.94 122 ALA A O 1
ATOM 936 N N . ALA A 1 123 ? -16.338 -27.255 0.252 1.00 44.19 123 ALA A N 1
ATOM 937 C CA . ALA A 1 123 ? -15.841 -27.795 -1.015 1.00 44.19 123 ALA A CA 1
ATOM 938 C C . ALA A 1 123 ? -15.866 -29.330 -0.974 1.00 44.19 123 ALA A C 1
ATOM 940 O O . ALA A 1 123 ? -14.835 -29.981 -1.094 1.00 44.19 123 ALA A O 1
ATOM 941 N N . ASN A 1 124 ? -17.039 -29.924 -0.735 1.00 45.66 124 ASN A N 1
ATOM 942 C CA . ASN A 1 124 ? -17.236 -31.349 -0.996 1.00 45.66 124 ASN A CA 1
ATOM 943 C C . ASN A 1 124 ? -18.716 -31.675 -1.244 1.00 45.66 124 ASN A C 1
ATOM 945 O O . ASN A 1 124 ? -19.392 -32.300 -0.435 1.00 45.66 124 ASN A O 1
ATOM 949 N N . THR A 1 125 ? -19.230 -31.240 -2.388 1.00 40.59 125 THR A N 1
ATOM 950 C CA . THR A 1 125 ? -20.383 -31.881 -3.028 1.00 40.59 125 THR A CA 1
ATOM 951 C C . THR A 1 125 ? -20.010 -32.177 -4.473 1.00 40.59 125 THR A C 1
ATOM 953 O O . THR A 1 125 ? -20.459 -31.530 -5.414 1.00 40.59 125 THR A O 1
ATOM 956 N N . GLY A 1 126 ? -19.132 -33.170 -4.642 1.00 37.75 126 GLY A N 1
ATOM 957 C CA . GLY A 1 126 ? -19.030 -33.883 -5.907 1.00 37.75 126 GLY A CA 1
ATOM 958 C C . GLY A 1 126 ? -20.387 -34.515 -6.206 1.00 37.75 126 GLY A C 1
ATOM 959 O O . GLY A 1 126 ? -20.820 -35.427 -5.505 1.00 37.75 126 GLY A O 1
ATOM 960 N N . ALA A 1 127 ? -21.082 -33.984 -7.208 1.00 34.88 127 ALA A N 1
ATOM 961 C CA . ALA A 1 127 ? -22.242 -34.636 -7.791 1.00 34.88 127 ALA A CA 1
ATOM 962 C C . ALA A 1 127 ? -21.786 -35.949 -8.460 1.00 34.88 127 ALA A C 1
ATOM 964 O O . ALA A 1 127 ? -20.788 -35.926 -9.187 1.00 34.88 127 ALA A O 1
ATOM 965 N N . PRO A 1 128 ? -22.469 -37.087 -8.243 1.00 40.09 128 PRO A N 1
ATOM 966 C CA . PRO A 1 128 ? -22.183 -38.294 -9.000 1.00 40.09 128 PRO A CA 1
ATOM 967 C C . PRO A 1 128 ? -22.709 -38.109 -10.427 1.00 40.09 128 PRO A C 1
ATOM 969 O O . PRO A 1 128 ? -23.863 -37.730 -10.626 1.00 40.09 128 PRO A O 1
ATOM 972 N N . ALA A 1 129 ? -21.854 -38.358 -11.417 1.00 41.88 129 ALA A N 1
ATOM 973 C CA . ALA A 1 129 ? -22.289 -38.514 -12.797 1.00 41.88 129 ALA A CA 1
ATOM 974 C C . ALA A 1 129 ? -23.189 -39.760 -12.893 1.00 41.88 129 ALA A C 1
ATOM 976 O O . ALA A 1 129 ? -22.797 -40.832 -12.426 1.00 41.88 129 ALA A O 1
ATOM 977 N N . GLN A 1 130 ? -24.391 -39.585 -13.447 1.00 42.72 130 GLN A N 1
ATOM 978 C CA . GLN A 1 130 ? -25.231 -40.669 -13.963 1.00 42.72 130 GLN A CA 1
ATOM 979 C C . GLN A 1 130 ? -24.908 -40.908 -15.434 1.00 42.72 130 GLN A C 1
ATOM 981 O O . GLN A 1 130 ? -24.623 -39.905 -16.131 1.00 42.72 130 GLN A O 1
#

Sequence (130 aa):
MPRIKDNSIDLRVILTPILSAQAFDIAASIMHQDDIPTTLLEQSRSIIGSGKPAPKVDPKDFDKRVTDGLRRNVLWMRANGAPGVPFYLYRSDKGAQFAFGSLTDAQLATALPEPQATPNTAANTGAPAQ

Foldseek 3Di:
DPCVVVVVDDDDDQQAQPPDPVSLQQQQLLVPDPPNPVQVVQCVVVVVPGHDRRDGDDPVPGDPVSSVSNVVSNVVCVVVPPPDPDKDWFQFPVGIDIDHDDDDPVNVVRGDDDDPDDPPPPPDDDDDDD

Secondary structure (DSSP, 8-state):
--TTTTTS----------S-HHHHHHHHHHHTSS-HHHHHHHHHHHHTTSSPPPPP--GGG--HHHHHHHHHHHHHHHHTT--SSSEEEEEETTEEEEEESSPPHHHHHTPPPPPP----------PPP-

pLDDT: mean 86.1, std 16.97, range [34.88, 98.25]

Radius of gyration: 18.39 Å; chains: 1; bounding box: 40×51×42 Å